Protein AF-A0A087BD64-F1 (afdb_monomer_lite)

Organism: NCBI:txid78345

Sequence (70 aa):
MLSVSEPQIDEDAWSVNVRLEDASGQTVWEHVIYGIDGVQAALLGLHFAKTRLLADVGYRFLGGTDLMLP

pLDDT: mean 83.1, std 16.79, range [44.66, 97.31]

Radius of gyration: 12.57 Å; chains: 1; bounding box: 33×21×33 Å

Foldseek 3Di:
DWDKAQWDDDPNWTKIKIFDADPVRHTPEIDIATDRDRVRRVVVNVVVSVVQVPLPPHWDDPPDNDTDRD

Secondary structure (DSSP, 8-state):
-EEEPPPEEETTEEEEEEEEE-TTS-EEEEEEEEESSHHHHHHHHHHHHHHHHT-TT--EE-SSS-EE--

Structure (mmCIF, N/CA/C/O backbone):
data_AF-A0A087BD64-F1
#
_entry.id   AF-A0A087BD64-F1
#
loop_
_atom_site.group_PDB
_atom_site.id
_atom_site.type_symbol
_atom_site.label_atom_id
_atom_site.label_alt_id
_atom_site.label_comp_id
_atom_site.label_asym_id
_atom_site.label_entity_id
_atom_site.label_seq_id
_atom_site.pdbx_PDB_ins_code
_atom_site.Cartn_x
_atom_site.Cartn_y
_atom_site.Cartn_z
_atom_site.occupancy
_atom_site.B_iso_or_equiv
_atom_site.auth_seq_id
_atom_site.auth_comp_id
_atom_site.auth_asym_id
_atom_site.auth_atom_id
_atom_site.pdbx_PDB_model_num
ATOM 1 N N . MET A 1 1 ? -4.050 3.584 11.921 1.00 86.88 1 MET A N 1
ATOM 2 C CA . MET A 1 1 ? -3.875 4.411 10.714 1.00 86.88 1 MET A CA 1
ATOM 3 C C . MET A 1 1 ? -3.534 3.509 9.538 1.00 86.88 1 MET A C 1
ATOM 5 O O . MET A 1 1 ? -2.691 2.645 9.711 1.00 86.88 1 MET A O 1
ATOM 9 N N . LEU A 1 2 ? -4.197 3.663 8.387 1.00 89.31 2 LEU A N 1
ATOM 10 C CA . LEU A 1 2 ? -3.818 2.965 7.151 1.00 89.31 2 LEU A CA 1
ATOM 11 C C . LEU A 1 2 ? -2.990 3.918 6.284 1.00 89.31 2 LEU A C 1
ATOM 13 O O . LEU A 1 2 ? -3.431 5.043 6.044 1.00 89.31 2 LEU A O 1
ATOM 17 N N . SER A 1 3 ? -1.826 3.479 5.822 1.00 93.44 3 SER A N 1
ATOM 18 C CA . SER A 1 3 ? -0.918 4.265 4.987 1.00 93.44 3 SER A CA 1
ATOM 19 C C . SER A 1 3 ? -0.410 3.457 3.794 1.00 93.44 3 SER A C 1
ATOM 21 O O . SER A 1 3 ? -0.394 2.225 3.810 1.00 93.44 3 SER A O 1
ATOM 23 N N . VAL A 1 4 ? -0.025 4.174 2.739 1.00 95.12 4 VAL A N 1
ATOM 24 C CA . VAL A 1 4 ? 0.653 3.632 1.557 1.00 95.12 4 VAL A CA 1
ATOM 25 C C . VAL A 1 4 ? 1.944 4.422 1.401 1.00 95.12 4 VAL A C 1
ATOM 27 O O . VAL A 1 4 ? 1.902 5.654 1.415 1.00 95.12 4 VAL A O 1
ATOM 30 N N . SER A 1 5 ? 3.080 3.733 1.314 1.00 97.31 5 SER A N 1
ATOM 31 C CA . SER A 1 5 ? 4.374 4.383 1.109 1.00 97.31 5 SER A CA 1
ATOM 32 C C . SER A 1 5 ? 4.469 5.017 -0.276 1.00 97.31 5 SER A C 1
ATOM 34 O O . SER A 1 5 ? 3.731 4.669 -1.201 1.00 97.31 5 SER A O 1
ATOM 36 N N . GLU A 1 6 ? 5.443 5.907 -0.444 1.00 96.88 6 GLU A N 1
ATOM 37 C CA . GLU A 1 6 ? 5.877 6.290 -1.782 1.00 96.88 6 GLU A CA 1
ATOM 38 C C . GLU A 1 6 ? 6.428 5.063 -2.536 1.00 96.88 6 GLU A C 1
ATOM 40 O O . GLU A 1 6 ? 6.944 4.133 -1.896 1.00 96.88 6 GLU A O 1
ATOM 45 N N . PRO A 1 7 ? 6.304 5.028 -3.875 1.00 96.69 7 PRO A N 1
ATOM 46 C C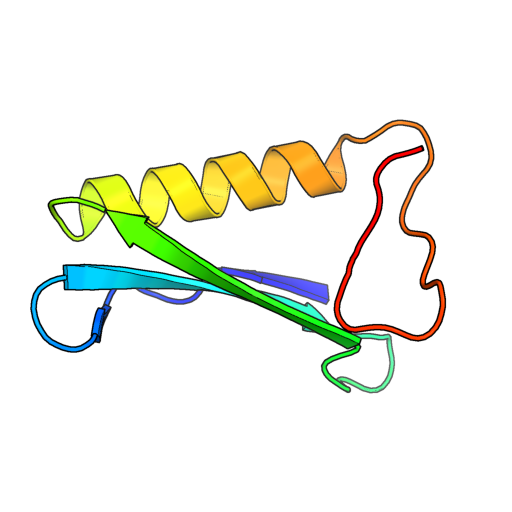A . PRO A 1 7 ? 6.907 3.985 -4.691 1.00 96.69 7 PRO A CA 1
ATOM 47 C C . PRO A 1 7 ? 8.423 3.979 -4.564 1.00 96.69 7 PRO A C 1
ATOM 49 O O . PRO A 1 7 ? 9.073 5.015 -4.703 1.00 96.69 7 PRO A O 1
ATOM 52 N N . GLN A 1 8 ? 8.981 2.794 -4.373 1.00 96.88 8 GLN A N 1
ATOM 53 C CA . GLN A 1 8 ? 10.416 2.561 -4.294 1.00 96.88 8 GLN A CA 1
ATOM 54 C C . GLN A 1 8 ? 10.803 1.373 -5.169 1.00 96.88 8 GLN A C 1
ATOM 56 O O . GLN A 1 8 ? 9.951 0.574 -5.553 1.00 96.88 8 GLN A O 1
ATOM 61 N N . ILE A 1 9 ? 12.085 1.271 -5.506 1.00 95.75 9 ILE A N 1
ATOM 62 C CA . ILE A 1 9 ? 12.610 0.074 -6.160 1.00 95.75 9 ILE A CA 1
ATOM 63 C C . ILE A 1 9 ? 12.931 -0.945 -5.070 1.00 95.75 9 ILE A C 1
ATOM 65 O O . ILE A 1 9 ? 13.660 -0.633 -4.127 1.00 95.75 9 ILE A O 1
ATOM 69 N N . ASP A 1 10 ? 12.376 -2.139 -5.217 1.00 92.00 10 ASP A N 1
ATOM 70 C CA . ASP A 1 10 ? 12.655 -3.308 -4.399 1.00 92.00 10 ASP A CA 1
ATOM 71 C C . ASP A 1 10 ? 13.133 -4.429 -5.320 1.00 92.00 10 ASP A C 1
ATOM 73 O O . ASP A 1 10 ? 12.415 -4.852 -6.230 1.00 92.00 10 ASP A O 1
ATOM 77 N N . GLU A 1 11 ? 14.388 -4.830 -5.128 1.00 87.31 11 GLU A N 1
ATOM 78 C CA . GLU A 1 11 ? 15.151 -5.659 -6.063 1.00 87.31 11 GLU A CA 1
ATOM 79 C C . GLU A 1 11 ? 15.113 -5.081 -7.494 1.00 87.31 11 GLU A C 1
ATOM 81 O O . GLU A 1 11 ? 15.766 -4.072 -7.763 1.00 87.31 11 GLU A O 1
ATOM 86 N N . ASP A 1 12 ? 14.320 -5.682 -8.384 1.00 89.88 12 ASP A N 1
ATOM 87 C CA . ASP A 1 12 ? 14.159 -5.299 -9.793 1.00 89.88 12 ASP A CA 1
ATOM 88 C C . ASP A 1 12 ? 12.723 -4.839 -10.131 1.00 89.88 12 ASP A C 1
ATOM 90 O O . ASP A 1 12 ? 12.351 -4.732 -11.304 1.00 89.88 12 ASP A O 1
ATOM 94 N N . ALA A 1 13 ? 11.889 -4.573 -9.121 1.00 91.06 13 ALA A N 1
ATOM 95 C CA . ALA A 1 13 ? 10.492 -4.182 -9.291 1.00 91.06 13 ALA A CA 1
ATOM 96 C C . ALA A 1 13 ? 10.162 -2.875 -8.560 1.00 91.06 13 ALA A 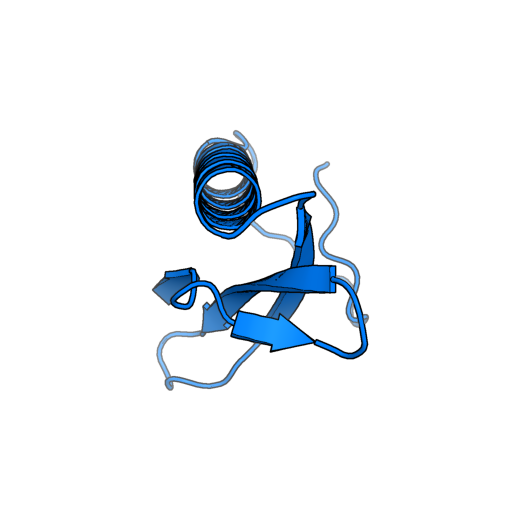C 1
ATOM 98 O O . ALA A 1 13 ? 10.761 -2.527 -7.545 1.00 91.06 13 ALA A O 1
ATOM 99 N N . TRP A 1 14 ? 9.161 -2.146 -9.059 1.00 97.19 14 TRP A N 1
ATOM 100 C CA . TRP A 1 14 ? 8.595 -1.027 -8.311 1.00 97.19 14 TRP A CA 1
ATOM 101 C C . TRP A 1 14 ? 7.623 -1.558 -7.274 1.00 97.19 14 TRP A C 1
ATOM 103 O O . TRP A 1 14 ? 6.730 -2.339 -7.602 1.00 97.19 14 TRP A O 1
ATOM 113 N N . SER A 1 15 ? 7.765 -1.115 -6.034 1.00 97.06 15 SER A N 1
ATOM 114 C CA . SER A 1 15 ? 6.919 -1.547 -4.937 1.00 97.06 15 SER A CA 1
ATOM 115 C C . SER A 1 15 ? 6.409 -0.379 -4.108 1.00 97.06 15 SER A C 1
ATOM 117 O O . SER A 1 15 ? 6.996 0.701 -4.053 1.00 97.06 15 SER A O 1
ATOM 119 N N . VAL A 1 16 ? 5.274 -0.608 -3.460 1.00 97.31 16 VAL A N 1
ATOM 120 C CA . VAL A 1 16 ? 4.758 0.222 -2.374 1.00 97.31 16 VAL A CA 1
ATOM 121 C C . VAL A 1 16 ? 4.417 -0.671 -1.201 1.00 97.31 16 VAL A C 1
ATOM 123 O O . VAL A 1 16 ? 4.039 -1.831 -1.363 1.00 97.31 16 VAL A O 1
ATOM 126 N N . ASN A 1 17 ? 4.505 -0.109 -0.009 1.00 96.44 17 ASN A N 1
ATOM 127 C CA . ASN A 1 17 ? 4.163 -0.794 1.216 1.00 96.44 17 ASN A CA 1
ATOM 128 C C . ASN A 1 17 ? 2.844 -0.243 1.766 1.00 96.44 17 ASN A C 1
ATOM 130 O O . ASN A 1 17 ? 2.709 0.963 1.984 1.00 96.44 17 ASN A O 1
ATOM 134 N N . VAL A 1 18 ? 1.865 -1.124 1.963 1.00 93.88 18 VAL A N 1
ATOM 135 C CA . VAL A 1 18 ? 0.590 -0.803 2.604 1.00 93.88 18 VAL A CA 1
ATOM 136 C C . VAL A 1 18 ? 0.662 -1.243 4.058 1.00 93.88 18 VAL A C 1
ATOM 138 O O . VAL A 1 18 ? 0.762 -2.435 4.345 1.00 93.88 18 VAL A O 1
ATOM 141 N N . ARG A 1 19 ? 0.561 -0.284 4.978 1.00 93.56 19 ARG A N 1
ATOM 142 C CA . ARG A 1 19 ? 0.717 -0.522 6.413 1.00 93.56 19 ARG A CA 1
ATOM 143 C C . ARG A 1 19 ? -0.527 -0.125 7.187 1.00 93.56 19 ARG A C 1
ATOM 145 O O . ARG A 1 19 ? -1.111 0.931 6.951 1.00 93.56 19 ARG A O 1
ATOM 152 N N . LEU A 1 20 ? -0.898 -0.962 8.150 1.00 89.25 20 LEU A N 1
ATOM 153 C CA . LEU A 1 20 ? -1.903 -0.659 9.155 1.00 89.25 20 LEU A CA 1
ATOM 154 C C . LEU A 1 20 ? -1.243 -0.579 10.531 1.00 89.25 20 LEU A C 1
ATOM 156 O O . LEU A 1 20 ? -0.649 -1.542 11.014 1.00 89.25 20 LEU A O 1
ATOM 160 N N . GLU A 1 21 ? -1.398 0.572 11.167 1.00 89.44 21 GLU A N 1
ATOM 161 C CA . GLU A 1 21 ? -0.947 0.843 12.530 1.00 89.44 21 GLU A CA 1
ATOM 162 C C . GLU A 1 21 ? -2.149 0.926 13.477 1.00 89.44 21 GLU A C 1
ATOM 164 O O . GLU A 1 21 ? -3.229 1.385 13.083 1.00 89.44 21 GLU A O 1
ATOM 169 N N . ASP A 1 22 ? -1.988 0.506 14.726 1.00 86.44 22 ASP A N 1
ATOM 170 C CA . ASP A 1 22 ? -3.005 0.704 15.759 1.00 86.44 22 ASP A CA 1
ATOM 171 C C . ASP A 1 22 ? -2.960 2.129 16.354 1.00 86.44 22 ASP A C 1
ATOM 173 O O . ASP A 1 22 ? -2.271 3.021 15.854 1.00 86.44 22 ASP A O 1
ATOM 177 N N . ALA A 1 23 ? -3.737 2.377 17.412 1.00 87.00 23 ALA A N 1
ATOM 178 C CA . ALA A 1 23 ? -3.769 3.681 18.079 1.00 87.00 23 ALA A CA 1
ATOM 179 C C . ALA A 1 23 ? -2.462 4.030 18.822 1.00 87.00 23 ALA A C 1
ATOM 181 O O . ALA A 1 23 ? -2.237 5.199 19.125 1.00 87.00 23 ALA A O 1
ATOM 182 N N . SER A 1 24 ? -1.614 3.040 19.116 1.00 91.62 24 SER A N 1
ATOM 183 C CA . SER A 1 24 ? -0.294 3.232 19.724 1.00 91.62 24 SER A CA 1
ATOM 184 C C . SER A 1 24 ? 0.805 3.517 18.693 1.00 91.62 24 SER A C 1
ATOM 186 O O . SER A 1 24 ? 1.936 3.815 19.072 1.00 91.62 24 SER A O 1
ATOM 188 N N . GLY A 1 25 ? 0.475 3.453 17.396 1.00 88.31 25 GLY A N 1
ATOM 189 C CA . GLY A 1 25 ? 1.437 3.563 16.301 1.00 88.31 25 GLY A CA 1
ATOM 190 C C . GLY A 1 25 ? 2.185 2.258 16.019 1.00 88.31 25 GLY A C 1
ATOM 191 O O . GLY A 1 25 ? 3.136 2.258 15.242 1.00 88.31 25 GLY A O 1
ATOM 192 N N . GLN A 1 26 ? 1.784 1.141 16.632 1.00 88.88 26 GLN A N 1
ATOM 193 C CA . GLN A 1 26 ? 2.381 -0.158 16.349 1.00 88.88 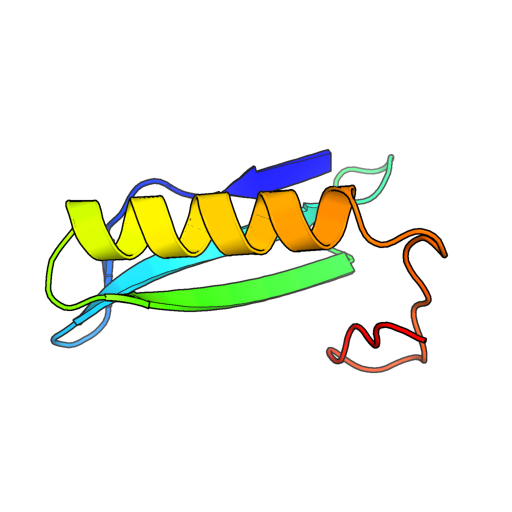26 GLN A CA 1
ATOM 194 C C . GLN A 1 26 ? 1.850 -0.693 15.019 1.00 88.88 26 GLN A C 1
ATOM 196 O O . GLN A 1 26 ? 0.637 -0.764 14.817 1.00 88.88 26 GLN A O 1
ATOM 201 N N . THR A 1 27 ? 2.750 -1.126 14.131 1.00 89.94 27 THR A N 1
ATOM 202 C CA . THR A 1 27 ? 2.372 -1.873 12.928 1.00 89.94 27 THR A CA 1
ATOM 203 C C . THR A 1 27 ? 1.718 -3.187 13.329 1.00 89.94 27 THR A C 1
ATOM 205 O O . THR A 1 27 ? 2.361 -4.061 13.908 1.00 89.94 27 THR A O 1
ATOM 208 N N . VAL A 1 28 ? 0.443 -3.334 12.992 1.00 87.31 28 VAL A N 1
ATOM 209 C CA . VAL A 1 28 ? -0.328 -4.561 13.230 1.00 87.31 28 VAL A CA 1
ATOM 210 C C . VAL A 1 28 ? -0.496 -5.387 11.960 1.00 87.31 28 VAL A C 1
ATOM 212 O O . VAL A 1 28 ? -0.799 -6.575 12.037 1.00 87.31 28 VAL A O 1
ATOM 215 N N . TRP A 1 29 ? -0.296 -4.775 10.791 1.00 86.69 29 TRP A N 1
ATOM 216 C CA . TRP A 1 29 ? -0.291 -5.464 9.509 1.00 86.69 29 TRP A CA 1
ATOM 217 C C . TRP A 1 29 ? 0.480 -4.672 8.453 1.00 86.69 29 TRP A C 1
ATOM 219 O O . TRP A 1 29 ? 0.481 -3.439 8.464 1.00 86.69 29 TRP A O 1
ATOM 229 N N . GLU A 1 30 ? 1.112 -5.387 7.529 1.00 91.44 30 GLU A N 1
ATOM 230 C CA . GLU A 1 30 ? 1.923 -4.812 6.465 1.00 91.44 30 GLU A CA 1
ATOM 231 C C . GLU A 1 30 ? 1.914 -5.720 5.232 1.00 91.44 30 GLU A C 1
ATOM 233 O O . GLU A 1 30 ? 1.904 -6.947 5.361 1.00 91.44 30 GLU A O 1
ATOM 238 N N . HIS A 1 31 ? 1.912 -5.130 4.037 1.00 90.75 31 HIS A N 1
ATOM 239 C CA . HIS A 1 31 ? 2.000 -5.879 2.788 1.00 90.75 31 HIS A CA 1
ATOM 240 C C . HIS A 1 31 ? 2.637 -5.061 1.675 1.00 90.75 31 HIS A C 1
ATOM 242 O O . HIS A 1 31 ? 2.275 -3.906 1.441 1.00 90.75 31 HIS A O 1
ATOM 248 N N . VAL A 1 32 ? 3.548 -5.703 0.951 1.00 94.69 32 VAL A N 1
ATOM 249 C CA . VAL A 1 32 ? 4.237 -5.113 -0.195 1.00 94.69 32 VAL A CA 1
ATOM 250 C C . VAL A 1 32 ? 3.461 -5.429 -1.468 1.00 94.69 32 VAL A C 1
ATOM 252 O O . VAL A 1 32 ? 3.095 -6.576 -1.717 1.00 94.69 32 VAL A O 1
ATOM 255 N N . ILE A 1 33 ? 3.210 -4.401 -2.275 1.00 94.25 33 ILE A N 1
ATOM 256 C CA . ILE A 1 33 ? 2.547 -4.507 -3.573 1.00 94.25 33 ILE A CA 1
ATOM 257 C C . ILE A 1 33 ? 3.524 -4.097 -4.659 1.00 94.25 33 ILE A C 1
ATOM 259 O O . ILE A 1 33 ? 4.108 -3.020 -4.585 1.00 94.25 33 ILE A O 1
ATOM 263 N N . TYR A 1 34 ? 3.645 -4.940 -5.681 1.00 95.25 34 TYR A N 1
ATOM 264 C CA . TYR A 1 34 ? 4.542 -4.732 -6.810 1.00 95.25 34 TYR A CA 1
ATOM 265 C C . TYR A 1 34 ? 3.787 -4.252 -8.052 1.00 95.25 34 TYR A C 1
ATOM 267 O O . TYR A 1 34 ? 2.663 -4.681 -8.322 1.00 95.25 34 TYR A O 1
ATOM 275 N N . GLY A 1 35 ? 4.431 -3.379 -8.819 1.00 92.88 35 GLY A N 1
ATOM 276 C CA . GLY A 1 35 ? 3.989 -2.896 -10.120 1.00 92.88 35 GLY A CA 1
ATOM 277 C C . GLY A 1 35 ? 5.143 -2.850 -11.123 1.00 92.88 35 GLY A C 1
ATOM 278 O O . GLY A 1 35 ? 6.316 -2.933 -10.766 1.00 92.88 35 GLY A O 1
ATOM 279 N N . ILE A 1 36 ? 4.796 -2.709 -12.401 1.00 93.06 36 ILE A N 1
ATOM 280 C CA . ILE A 1 36 ? 5.753 -2.595 -13.513 1.00 93.06 36 ILE A CA 1
ATOM 281 C C . ILE A 1 36 ? 6.523 -1.268 -13.484 1.00 93.06 36 ILE A C 1
ATOM 283 O O . ILE A 1 36 ? 7.650 -1.191 -13.961 1.00 93.06 36 ILE A O 1
ATOM 287 N N . ASP A 1 37 ? 5.902 -0.222 -12.938 1.00 96.31 37 ASP A N 1
ATOM 288 C CA . ASP A 1 37 ? 6.467 1.109 -12.757 1.00 96.31 37 ASP A CA 1
ATOM 289 C C . ASP A 1 37 ? 5.939 1.739 -11.456 1.00 96.31 37 ASP A C 1
ATOM 291 O O . ASP A 1 37 ? 5.009 1.221 -10.824 1.00 96.31 37 ASP A O 1
ATOM 295 N N . GLY A 1 38 ? 6.530 2.866 -11.047 1.00 94.94 38 GLY A N 1
ATOM 296 C CA . GLY A 1 38 ? 6.163 3.538 -9.800 1.00 94.94 38 GLY A CA 1
ATOM 297 C C . GLY A 1 38 ? 4.715 4.038 -9.768 1.00 94.94 38 GLY A C 1
ATOM 298 O O . GLY A 1 38 ? 4.083 4.022 -8.712 1.00 94.94 38 GLY A O 1
ATOM 299 N N . VAL A 1 39 ? 4.148 4.430 -10.914 1.00 97.06 39 VAL A N 1
ATOM 300 C CA . VAL A 1 39 ? 2.752 4.890 -10.999 1.00 97.06 39 VAL A CA 1
ATOM 301 C C . VAL A 1 39 ? 1.807 3.710 -10.809 1.00 97.06 39 VAL A C 1
ATOM 303 O O . VAL A 1 39 ? 0.854 3.799 -10.034 1.00 97.06 39 VAL A O 1
ATOM 306 N N . GLN A 1 40 ? 2.076 2.589 -11.476 1.00 95.94 40 GLN A N 1
ATOM 307 C CA . GLN A 1 40 ? 1.280 1.382 -11.332 1.00 95.94 40 GLN A CA 1
ATOM 308 C C . GLN A 1 40 ? 1.351 0.849 -9.899 1.00 95.94 40 GLN A C 1
ATOM 310 O O . GLN A 1 40 ? 0.303 0.549 -9.327 1.00 95.94 40 GLN A O 1
ATOM 315 N N . ALA A 1 41 ? 2.543 0.787 -9.296 1.00 96.12 41 ALA A N 1
ATOM 316 C CA . ALA A 1 41 ? 2.708 0.363 -7.907 1.00 96.12 41 ALA A CA 1
ATOM 317 C C . ALA A 1 41 ? 1.888 1.252 -6.952 1.00 96.12 41 ALA A C 1
ATOM 319 O O . ALA A 1 41 ? 1.104 0.733 -6.157 1.00 96.12 41 ALA A O 1
ATOM 320 N N . ALA A 1 42 ? 1.962 2.582 -7.099 1.00 95.81 42 ALA A N 1
ATOM 321 C CA . ALA A 1 42 ? 1.161 3.524 -6.311 1.00 95.81 42 ALA A CA 1
ATOM 322 C C . ALA A 1 42 ? -0.349 3.294 -6.462 1.00 95.81 42 ALA A C 1
ATOM 324 O O . ALA A 1 42 ? -1.074 3.220 -5.467 1.00 95.81 42 ALA A O 1
ATOM 325 N N . LEU A 1 43 ? -0.838 3.174 -7.700 1.00 96.62 43 LEU A N 1
ATOM 326 C CA . LEU A 1 43 ? -2.262 2.982 -7.971 1.00 96.62 43 LEU A CA 1
ATOM 327 C C . LEU A 1 43 ? -2.769 1.644 -7.424 1.00 96.62 43 LEU A C 1
ATOM 329 O O . LEU A 1 43 ? -3.857 1.608 -6.848 1.00 96.62 43 LEU A O 1
ATOM 333 N N . LEU A 1 44 ? -1.986 0.569 -7.553 1.00 95.25 44 LEU A N 1
ATOM 334 C CA . LEU A 1 44 ? -2.306 -0.735 -6.971 1.00 95.25 44 LEU A CA 1
ATOM 335 C C . LEU A 1 44 ? -2.330 -0.668 -5.437 1.00 95.25 44 LEU A C 1
ATOM 337 O O . LEU A 1 44 ? -3.293 -1.137 -4.832 1.00 95.25 44 LEU A O 1
ATOM 341 N N . GLY A 1 45 ? -1.339 -0.018 -4.817 1.00 94.56 45 GLY A N 1
ATOM 342 C CA . GLY A 1 45 ? -1.284 0.238 -3.374 1.00 94.56 45 GLY A CA 1
ATOM 343 C C . GLY A 1 45 ? -2.508 0.973 -2.845 1.00 94.56 45 GLY A C 1
ATOM 344 O O . GLY A 1 45 ? -3.179 0.509 -1.923 1.00 94.56 45 GLY A O 1
ATOM 345 N N . LEU A 1 46 ? -2.844 2.104 -3.470 1.00 93.88 46 LEU A N 1
ATOM 346 C CA . LEU A 1 46 ? -4.001 2.920 -3.101 1.00 93.88 46 LEU A CA 1
ATOM 347 C C . LEU A 1 46 ? -5.324 2.188 -3.343 1.00 93.88 46 LEU A C 1
ATOM 349 O O . LEU A 1 46 ? -6.231 2.265 -2.513 1.00 93.88 46 LEU A O 1
ATOM 353 N N . HIS A 1 47 ? -5.450 1.462 -4.457 1.00 92.31 47 HIS A N 1
ATOM 354 C CA . HIS A 1 47 ? -6.635 0.660 -4.746 1.00 92.31 47 HIS A CA 1
ATOM 355 C C . HIS A 1 47 ? -6.825 -0.455 -3.713 1.00 92.31 47 HIS A C 1
ATOM 357 O O . HIS A 1 47 ? -7.934 -0.647 -3.204 1.00 92.31 47 HIS A O 1
ATOM 363 N N . PHE A 1 48 ? -5.748 -1.155 -3.361 1.00 89.50 48 PHE A N 1
ATOM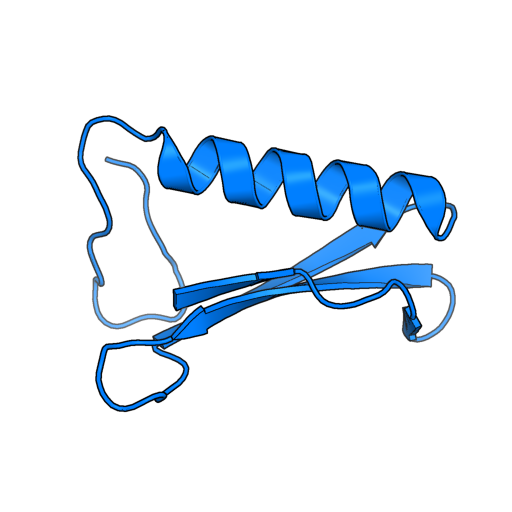 364 C CA . PHE A 1 48 ? -5.767 -2.180 -2.330 1.00 89.50 48 PHE A CA 1
ATOM 365 C C . PHE A 1 48 ? -6.163 -1.582 -0.976 1.00 89.50 48 PHE A C 1
ATOM 367 O O . PHE A 1 48 ? -7.112 -2.058 -0.355 1.00 89.50 48 PHE A O 1
ATOM 374 N N . ALA A 1 49 ? -5.516 -0.491 -0.554 1.00 89.19 49 ALA A N 1
ATOM 375 C CA . ALA A 1 49 ? -5.824 0.210 0.692 1.00 89.19 49 ALA A CA 1
ATOM 376 C C . ALA A 1 49 ? -7.293 0.666 0.750 1.00 89.19 49 ALA A C 1
ATOM 378 O O . ALA A 1 49 ? -7.984 0.421 1.739 1.00 89.19 49 ALA A O 1
ATOM 379 N N . LYS A 1 50 ? -7.811 1.253 -0.33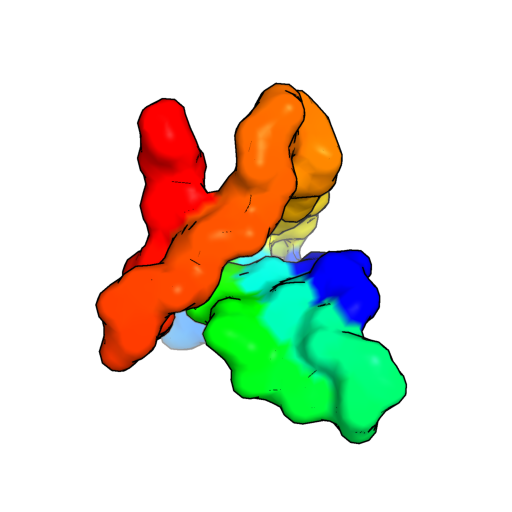8 1.00 88.25 50 LYS A N 1
ATOM 380 C CA . LYS A 1 50 ? -9.227 1.625 -0.467 1.00 88.25 50 LYS A CA 1
ATOM 381 C C . LYS A 1 50 ? -10.145 0.414 -0.308 1.00 88.25 50 LYS A C 1
ATOM 383 O O . LYS A 1 50 ? -11.119 0.487 0.433 1.00 88.25 50 LYS A O 1
ATOM 388 N N . THR A 1 51 ? -9.846 -0.687 -0.994 1.00 84.56 51 THR A N 1
ATOM 389 C CA . THR A 1 51 ? -10.643 -1.921 -0.914 1.00 84.56 51 THR A CA 1
ATOM 390 C C . THR A 1 51 ? -10.666 -2.464 0.513 1.00 84.56 51 THR A C 1
ATOM 392 O O . THR A 1 51 ? -11.713 -2.898 0.984 1.00 84.56 51 THR A O 1
ATOM 395 N N . ARG A 1 52 ? -9.547 -2.364 1.242 1.00 75.50 52 ARG A N 1
ATOM 396 C CA . ARG A 1 52 ? -9.484 -2.741 2.661 1.00 75.50 52 ARG A CA 1
ATOM 397 C C . ARG A 1 52 ? -10.288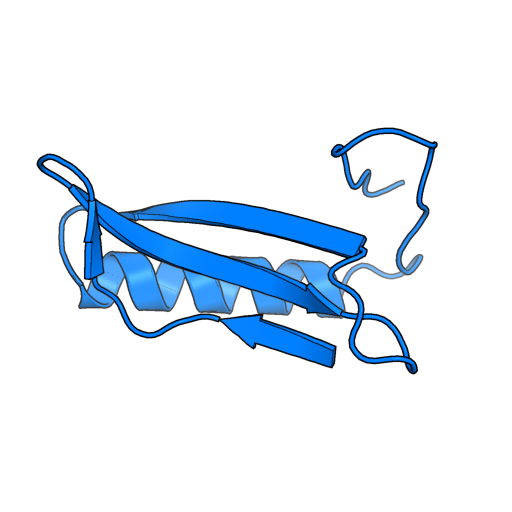 -1.814 3.570 1.00 75.50 52 ARG A C 1
ATOM 399 O O . ARG A 1 52 ? -10.958 -2.312 4.465 1.00 75.50 52 ARG A O 1
ATOM 406 N N . LEU A 1 53 ? -10.286 -0.501 3.327 1.00 79.19 53 LEU A N 1
ATOM 407 C CA . LEU A 1 53 ? -11.118 0.448 4.083 1.00 79.19 53 LEU A CA 1
ATOM 408 C C . LEU A 1 53 ? -12.620 0.217 3.892 1.00 79.19 53 LEU A C 1
ATOM 410 O O . LEU A 1 53 ? -13.388 0.460 4.817 1.00 79.19 53 LEU A O 1
ATOM 414 N N . LEU A 1 54 ? -13.028 -0.206 2.695 1.00 78.94 54 LEU A N 1
ATOM 415 C CA . LEU A 1 54 ? -14.434 -0.364 2.316 1.00 78.94 54 LEU A CA 1
ATOM 416 C C . LEU A 1 54 ? -14.993 -1.770 2.569 1.00 78.94 54 LEU A C 1
ATOM 418 O O . LEU A 1 54 ? -16.159 -2.008 2.276 1.00 78.94 54 LEU A O 1
ATOM 422 N N . ALA A 1 55 ? -14.193 -2.710 3.075 1.00 76.12 55 ALA A N 1
ATOM 423 C CA . ALA A 1 55 ? -14.687 -4.041 3.400 1.00 76.12 55 ALA A CA 1
ATOM 424 C C . ALA A 1 55 ? -15.696 -3.963 4.565 1.00 76.12 55 ALA A C 1
ATOM 426 O O . ALA A 1 55 ? -15.318 -3.656 5.697 1.00 76.12 55 ALA A O 1
ATOM 427 N N . ASP A 1 56 ? -16.967 -4.269 4.274 1.00 51.38 56 ASP A N 1
ATOM 428 C CA . ASP A 1 56 ? -18.164 -4.057 5.118 1.00 51.38 56 ASP A CA 1
ATOM 429 C C . ASP A 1 56 ? -18.103 -4.620 6.551 1.00 51.38 56 ASP A C 1
ATOM 431 O O . ASP A 1 56 ? -18.930 -4.281 7.396 1.00 51.38 56 ASP A O 1
ATOM 435 N N . VAL A 1 57 ? -17.141 -5.488 6.856 1.00 59.16 57 VAL A N 1
ATOM 436 C CA . VAL A 1 57 ? -17.081 -6.226 8.126 1.00 59.16 57 VAL A CA 1
ATOM 437 C C . VAL A 1 57 ? -15.889 -5.808 9.000 1.00 59.16 57 VAL A C 1
ATOM 439 O O . VAL A 1 57 ? -15.711 -6.315 10.109 1.00 59.16 57 VAL A O 1
ATOM 442 N N . GLY A 1 58 ? -15.093 -4.839 8.540 1.00 55.84 58 GLY A N 1
ATOM 443 C CA . GLY A 1 58 ? -13.919 -4.354 9.260 1.00 55.84 58 GLY A CA 1
ATOM 444 C C . GLY A 1 58 ? -12.785 -5.384 9.352 1.00 55.84 58 GLY A C 1
ATOM 445 O O . GLY A 1 58 ? -12.800 -6.438 8.719 1.00 55.84 58 GLY A O 1
ATOM 446 N N . TYR A 1 59 ? -11.763 -5.054 10.141 1.00 59.09 59 TYR A N 1
ATOM 447 C CA . TYR A 1 59 ? -10.541 -5.849 10.278 1.00 59.09 59 TYR A CA 1
ATOM 448 C C . TYR A 1 59 ? -10.689 -6.906 11.388 1.00 59.09 59 TYR A C 1
ATOM 450 O O . TYR A 1 59 ? -11.020 -6.562 12.523 1.00 59.09 59 TYR A O 1
ATOM 458 N N . ARG A 1 60 ? -10.395 -8.184 11.097 1.00 54.12 60 ARG A N 1
ATOM 459 C CA . ARG A 1 60 ? -10.215 -9.236 12.118 1.00 54.12 60 ARG A CA 1
ATOM 460 C C . ARG A 1 60 ? -8.784 -9.769 12.084 1.00 54.12 60 ARG A C 1
ATOM 462 O O . ARG A 1 60 ? -8.354 -10.335 11.085 1.00 54.12 60 ARG A O 1
ATOM 469 N N . PHE A 1 61 ? -8.070 -9.609 13.195 1.00 54.28 61 PHE A N 1
ATOM 470 C CA . PHE A 1 61 ? -6.740 -10.180 13.403 1.00 54.28 61 PHE A CA 1
ATOM 471 C C . PHE A 1 61 ? -6.892 -11.600 13.958 1.00 54.28 61 PHE A C 1
ATOM 473 O O . PHE A 1 61 ? -7.391 -11.773 15.068 1.00 54.28 61 PHE A O 1
ATOM 480 N N . LEU A 1 62 ? -6.481 -12.619 13.199 1.00 52.72 62 LEU A N 1
ATOM 481 C CA . LEU A 1 62 ? -6.535 -14.028 13.628 1.00 52.72 62 LEU A CA 1
ATOM 482 C C . LEU A 1 62 ? -5.156 -14.580 14.032 1.00 52.72 62 LEU A C 1
ATOM 484 O O . LEU A 1 62 ? -4.875 -15.759 13.855 1.00 52.72 62 LEU A O 1
ATOM 488 N N . GLY A 1 63 ? -4.296 -13.733 14.605 1.00 44.66 63 GLY A N 1
ATOM 489 C CA . GLY A 1 63 ? -3.028 -14.169 15.206 1.00 44.66 63 GLY A CA 1
ATOM 490 C C . GLY A 1 63 ? -1.913 -14.538 14.218 1.00 44.66 63 GLY A C 1
ATOM 491 O O . GLY A 1 63 ? -0.897 -15.076 14.645 1.00 44.66 63 GLY A O 1
ATOM 492 N N . GLY A 1 64 ? -2.075 -14.227 12.928 1.00 50.75 64 GLY A N 1
ATOM 493 C CA . GLY A 1 64 ? -1.027 -14.289 11.903 1.00 50.75 64 GLY A CA 1
ATOM 494 C C . GLY A 1 64 ? -0.901 -12.967 11.138 1.00 50.75 64 GLY A C 1
ATOM 495 O O . GLY A 1 64 ? -1.732 -12.075 11.299 1.00 50.75 64 GLY A O 1
ATOM 496 N N . THR A 1 65 ? 0.114 -12.854 10.273 1.00 49.72 65 THR A N 1
ATOM 497 C CA . THR A 1 65 ? 0.276 -11.746 9.302 1.00 49.72 65 THR A CA 1
ATOM 498 C C . THR A 1 65 ? -0.858 -11.676 8.273 1.00 49.72 65 THR A C 1
ATOM 500 O O . THR A 1 65 ? -0.922 -10.743 7.475 1.00 49.72 65 THR A O 1
ATOM 503 N N . ASP A 1 66 ? -1.764 -12.652 8.288 1.00 51.22 66 ASP A N 1
ATOM 504 C CA . ASP A 1 66 ? -2.874 -12.746 7.360 1.00 51.22 66 ASP A CA 1
ATOM 505 C C . ASP A 1 66 ? -4.082 -11.964 7.862 1.00 51.22 66 ASP A C 1
ATOM 507 O O . ASP A 1 66 ? -4.715 -12.276 8.875 1.00 51.22 66 ASP A O 1
ATOM 511 N N . LEU A 1 67 ? -4.418 -10.935 7.092 1.00 51.72 67 LEU A N 1
ATOM 512 C CA . LEU A 1 67 ? -5.605 -10.129 7.289 1.00 51.72 67 LEU A CA 1
ATOM 513 C C . LEU A 1 67 ? -6.712 -10.673 6.390 1.00 51.72 67 LEU A C 1
ATOM 515 O O . LEU A 1 67 ? -6.740 -10.404 5.182 1.00 51.72 67 LEU A O 1
ATOM 519 N N . MET A 1 68 ? -7.609 -11.459 6.986 1.00 53.88 68 MET A N 1
ATOM 520 C CA . MET A 1 68 ? -8.743 -12.040 6.272 1.00 53.88 68 MET A CA 1
ATOM 521 C C . MET A 1 68 ? -9.886 -11.033 6.154 1.00 53.88 68 MET A C 1
ATOM 523 O O . MET A 1 68 ? -10.299 -10.411 7.135 1.00 53.88 68 MET A O 1
ATOM 527 N N . LEU A 1 69 ? -10.398 -10.898 4.932 1.00 47.19 69 LEU A N 1
ATOM 528 C CA . LEU A 1 69 ? -11.769 -10.456 4.714 1.00 47.19 69 LEU A CA 1
ATOM 529 C C . LEU A 1 69 ? -12.676 -11.627 5.144 1.00 47.19 69 LEU A C 1
ATOM 531 O O . LEU A 1 69 ? -12.281 -12.776 4.933 1.00 47.19 69 LEU A O 1
ATOM 535 N N . PRO A 1 70 ? -13.821 -11.386 5.788 1.00 50.31 70 PRO A N 1
ATOM 536 C CA . PRO A 1 70 ? -14.780 -12.453 6.058 1.00 50.31 70 PRO A CA 1
ATOM 537 C C . PRO A 1 70 ? -15.428 -13.002 4.789 1.00 50.31 70 PRO A C 1
ATOM 539 O O . PRO A 1 70 ? -15.410 -12.302 3.750 1.00 50.31 70 PRO A O 1
#